Protein AF-Q39YI5-F1 (afdb_monomer_lite)

Foldseek 3Di:
DQQALVNLLVVLVVLLVVLLVLLVCCLVCVPPQDPVNVVVSVVSNVVSVVVVVCSVVSNVVRDPPDPVSVVSVVVSVVVSVVSVVSSVVSVVSSVVVVVVVVVVVVVVVVVVVVVVVVVVVVCCVVVVDPPPPPPDDD

Radius of gyration: 29.99 Å; chains: 1; bounding box: 73×23×101 Å

pLDDT: mean 87.08, std 14.81, range [41.06, 97.75]

Secondary structure (DSSP, 8-state):
-PPPHHHHHHHHHHHHHHHHHHHHHHHHHTTT--HHHHHHHHHHHHHHHHHHHTHHHHHHHH----HHHHHHHHHHHHHHHHHHHHHHHHHHHHHHHHHHHHHHHHHHHHHHHHHHHHHHHHHHHHHS----------

Structure (mmCIF, N/CA/C/O backbone):
data_AF-Q39YI5-F1
#
_entry.id   AF-Q39YI5-F1
#
loop_
_atom_site.group_PDB
_atom_site.id
_atom_site.type_symbol
_atom_site.label_atom_id
_atom_site.label_alt_id
_atom_site.label_comp_id
_atom_site.label_asym_id
_atom_site.label_entity_id
_atom_site.label_seq_id
_atom_site.pdbx_PDB_ins_code
_atom_site.Cartn_x
_atom_site.Cartn_y
_atom_site.Cartn_z
_atom_site.occupancy
_atom_site.B_iso_or_equiv
_atom_site.auth_seq_id
_atom_site.auth_comp_id
_atom_site.auth_asym_id
_atom_site.auth_atom_id
_atom_site.pdbx_PDB_model_num
ATOM 1 N N . MET A 1 1 ? -1.028 -4.034 -29.895 1.00 53.41 1 MET A N 1
ATOM 2 C CA . MET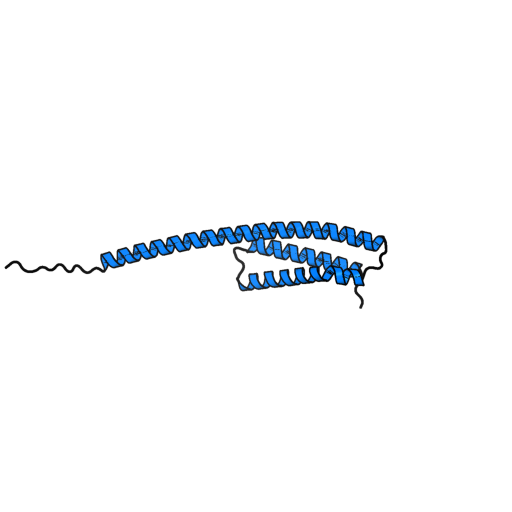 A 1 1 ? 0.268 -3.325 -29.872 1.00 53.41 1 MET A CA 1
ATOM 3 C C . MET A 1 1 ? 1.126 -4.012 -28.826 1.00 53.41 1 MET A C 1
ATOM 5 O O . MET A 1 1 ? 0.597 -4.259 -27.750 1.00 53.41 1 MET A O 1
ATOM 9 N N . SER A 1 2 ? 2.361 -4.411 -29.146 1.00 74.75 2 SER A N 1
ATOM 10 C CA . SER A 1 2 ? 3.282 -4.952 -28.136 1.00 74.75 2 SER A CA 1
ATOM 11 C C . SER A 1 2 ? 3.795 -3.805 -27.271 1.00 74.75 2 SER A C 1
ATOM 13 O O . SER A 1 2 ? 4.135 -2.748 -27.797 1.00 74.75 2 SER A O 1
ATOM 15 N N . MET A 1 3 ? 3.823 -4.013 -25.962 1.00 83.19 3 MET A N 1
ATOM 16 C CA . MET A 1 3 ? 4.358 -3.061 -24.993 1.00 83.19 3 MET A CA 1
ATOM 17 C C . MET A 1 3 ? 5.883 -3.014 -25.125 1.00 83.19 3 MET A C 1
ATOM 19 O O . MET A 1 3 ? 6.508 -4.066 -25.251 1.00 83.19 3 MET A O 1
ATOM 23 N N . THR A 1 4 ? 6.484 -1.823 -25.161 1.00 91.25 4 THR A N 1
ATOM 24 C CA . THR A 1 4 ? 7.950 -1.704 -25.174 1.00 91.25 4 THR A CA 1
ATOM 25 C C . THR A 1 4 ? 8.507 -1.728 -23.751 1.00 91.25 4 THR A C 1
ATOM 27 O O . THR A 1 4 ? 7.783 -1.465 -22.789 1.00 91.25 4 THR A O 1
ATOM 30 N N . LEU A 1 5 ? 9.811 -1.989 -23.598 1.00 91.81 5 LEU A N 1
ATOM 31 C CA . LEU A 1 5 ? 10.486 -1.872 -22.300 1.00 91.81 5 LEU A CA 1
ATOM 32 C C . LEU A 1 5 ? 10.308 -0.472 -21.692 1.00 91.81 5 LEU A C 1
ATOM 34 O O . LEU A 1 5 ? 10.056 -0.352 -20.499 1.00 91.81 5 LEU A O 1
ATOM 38 N N . GLY A 1 6 ? 10.400 0.578 -22.514 1.00 91.94 6 GLY A N 1
ATOM 39 C CA . GLY A 1 6 ? 10.183 1.955 -22.067 1.00 91.94 6 GLY A CA 1
ATOM 40 C C . GLY A 1 6 ? 8.776 2.159 -21.507 1.00 91.94 6 GLY A C 1
ATOM 41 O O . GLY A 1 6 ? 8.631 2.675 -20.401 1.00 91.94 6 GLY A O 1
ATOM 42 N N . ASP A 1 7 ? 7.753 1.679 -22.219 1.00 93.12 7 ASP A N 1
ATOM 43 C CA . ASP A 1 7 ? 6.359 1.760 -21.761 1.00 93.12 7 ASP A CA 1
ATOM 44 C C . ASP A 1 7 ? 6.148 0.989 -20.451 1.00 93.12 7 ASP A C 1
ATOM 46 O O . ASP A 1 7 ? 5.445 1.458 -19.557 1.00 93.12 7 ASP A O 1
ATOM 50 N N . LEU A 1 8 ? 6.787 -0.178 -20.315 1.00 94.00 8 LEU A N 1
ATOM 51 C CA . LEU A 1 8 ? 6.712 -1.002 -19.111 1.00 94.00 8 LEU A CA 1
ATOM 52 C C . LEU A 1 8 ? 7.342 -0.340 -17.892 1.00 94.00 8 LEU A C 1
ATOM 54 O O . LEU A 1 8 ? 6.758 -0.399 -16.811 1.00 94.00 8 LEU A O 1
ATOM 58 N N . LEU A 1 9 ? 8.495 0.306 -18.052 1.00 94.69 9 LEU A N 1
ATOM 59 C CA . LEU A 1 9 ? 9.147 1.015 -16.954 1.00 94.69 9 LEU A CA 1
ATOM 60 C C . LEU A 1 9 ? 8.346 2.252 -16.533 1.00 94.69 9 LEU A C 1
ATOM 62 O O . LEU A 1 9 ? 8.158 2.468 -15.340 1.00 94.69 9 LEU A O 1
ATOM 66 N N . VAL A 1 10 ? 7.795 3.007 -17.489 1.00 94.38 10 VAL A N 1
ATOM 67 C CA . VAL A 1 10 ? 6.924 4.157 -17.191 1.00 94.38 10 VAL A CA 1
ATOM 68 C C . VAL A 1 10 ? 5.660 3.722 -16.446 1.00 94.38 10 VAL A C 1
ATOM 70 O O . VAL A 1 10 ? 5.270 4.360 -15.466 1.00 94.38 10 VAL A O 1
ATOM 73 N N . ASP A 1 11 ? 5.022 2.626 -16.867 1.00 94.56 11 ASP A N 1
ATOM 74 C CA . ASP A 1 11 ? 3.853 2.104 -16.154 1.00 94.56 11 ASP A CA 1
ATOM 75 C C . ASP A 1 11 ? 4.240 1.639 -14.742 1.00 94.56 11 ASP A C 1
ATOM 77 O O . ASP A 1 11 ? 3.557 1.965 -13.776 1.00 94.56 11 ASP A O 1
ATOM 81 N N . ALA A 1 12 ? 5.392 0.987 -14.575 1.00 94.19 12 ALA A N 1
ATOM 82 C CA . ALA A 1 12 ? 5.883 0.555 -13.267 1.00 94.19 12 ALA A CA 1
ATOM 83 C C . ALA A 1 12 ? 6.185 1.720 -12.307 1.00 94.19 12 ALA A C 1
ATOM 85 O O . ALA A 1 12 ? 5.880 1.643 -11.111 1.00 94.19 12 ALA A O 1
ATOM 86 N N . GLU A 1 13 ? 6.755 2.816 -12.810 1.00 94.69 13 GLU A N 1
ATOM 87 C CA . GLU A 1 13 ? 6.971 4.048 -12.041 1.00 94.69 13 GLU A CA 1
ATOM 88 C C . GLU A 1 13 ? 5.636 4.670 -11.614 1.00 94.69 13 GLU A C 1
ATOM 90 O O . GLU A 1 13 ? 5.469 5.091 -10.462 1.00 94.69 13 GLU A O 1
ATOM 95 N N . ARG A 1 14 ? 4.646 4.660 -12.514 1.00 95.56 14 ARG A N 1
ATOM 96 C CA . ARG A 1 14 ? 3.289 5.121 -12.215 1.00 95.56 14 ARG A CA 1
ATOM 97 C C . ARG A 1 14 ? 2.631 4.260 -11.140 1.00 95.56 14 ARG A C 1
ATOM 99 O O . ARG A 1 14 ? 2.087 4.816 -10.190 1.00 95.56 14 ARG A O 1
ATOM 106 N N . GLN A 1 15 ? 2.705 2.934 -11.255 1.00 95.69 15 GLN A N 1
ATOM 107 C CA . GLN A 1 15 ? 2.171 2.010 -10.251 1.00 95.69 15 GLN A CA 1
ATOM 108 C C . GLN A 1 15 ? 2.850 2.207 -8.888 1.00 95.69 15 GLN A C 1
ATOM 110 O O . GLN A 1 15 ? 2.174 2.245 -7.863 1.00 95.69 15 GLN A O 1
ATOM 115 N N . SER A 1 16 ? 4.171 2.423 -8.869 1.00 94.75 16 SER A N 1
ATOM 116 C CA . SER A 1 16 ? 4.922 2.687 -7.631 1.00 94.75 16 SER A CA 1
ATOM 117 C C . SER A 1 16 ? 4.447 3.981 -6.964 1.00 94.75 16 SER A C 1
ATOM 119 O O . SER A 1 16 ? 4.205 4.015 -5.759 1.00 94.75 16 SER A O 1
ATOM 121 N N . SER A 1 17 ? 4.251 5.032 -7.765 1.00 94.81 17 SER A N 1
ATOM 122 C CA . SER A 1 17 ? 3.760 6.331 -7.293 1.00 94.81 17 SER A CA 1
ATOM 123 C C . SER A 1 17 ? 2.328 6.250 -6.763 1.00 94.81 17 SER A C 1
ATOM 125 O O . SER A 1 17 ? 2.026 6.830 -5.724 1.00 94.81 17 SER A O 1
ATOM 127 N N . LEU A 1 18 ? 1.450 5.513 -7.449 1.00 95.94 18 LEU A N 1
ATOM 128 C CA . LEU A 1 18 ? 0.073 5.288 -7.004 1.00 95.94 18 LEU A CA 1
ATOM 129 C C . LEU A 1 18 ? 0.034 4.527 -5.678 1.00 95.94 18 LEU A C 1
ATOM 131 O O . LEU A 1 18 ? -0.686 4.929 -4.770 1.00 95.94 18 LEU A O 1
ATOM 135 N N . LEU A 1 19 ? 0.840 3.472 -5.529 1.00 96.38 19 LEU A N 1
ATOM 136 C CA . LEU A 1 19 ? 0.886 2.709 -4.283 1.00 96.38 19 LEU A CA 1
ATOM 137 C C . LEU A 1 19 ? 1.360 3.569 -3.105 1.00 96.38 19 LEU A C 1
ATOM 139 O O . LEU A 1 19 ? 0.786 3.485 -2.019 1.00 96.38 19 LEU A O 1
ATOM 143 N N . LEU A 1 20 ? 2.363 4.424 -3.329 1.00 96.56 20 LEU A N 1
ATOM 144 C CA . LEU A 1 20 ? 2.821 5.387 -2.329 1.00 96.56 20 LEU A CA 1
ATOM 145 C C . LEU A 1 20 ? 1.717 6.385 -1.955 1.00 96.56 20 LEU A C 1
ATOM 147 O O . LEU A 1 20 ? 1.482 6.606 -0.771 1.00 96.56 20 LEU A O 1
ATOM 151 N N . GLN A 1 21 ? 0.997 6.934 -2.935 1.00 96.19 21 GLN A N 1
ATOM 152 C CA . GLN A 1 21 ? -0.119 7.851 -2.682 1.00 96.19 21 GLN A CA 1
ATOM 153 C C . GLN A 1 21 ? -1.243 7.191 -1.877 1.00 96.19 21 GLN A C 1
ATOM 155 O O . GLN A 1 21 ? -1.753 7.797 -0.936 1.00 96.19 21 GLN A O 1
ATOM 160 N N . GLU A 1 22 ? -1.615 5.948 -2.196 1.00 95.81 22 GLU A N 1
ATOM 161 C CA . GLU A 1 22 ? -2.627 5.217 -1.424 1.00 95.81 22 GLU A CA 1
ATOM 162 C C . GLU A 1 22 ? -2.138 4.922 0.006 1.00 95.81 22 GLU A C 1
ATOM 164 O O . GLU A 1 22 ? -2.938 4.950 0.943 1.00 95.81 22 GLU A O 1
ATOM 169 N N . ALA A 1 23 ? -0.835 4.687 0.208 1.00 96.38 23 ALA A N 1
ATOM 170 C CA . ALA A 1 23 ? -0.252 4.534 1.542 1.00 96.38 23 ALA A CA 1
ATOM 171 C C . ALA A 1 23 ? -0.286 5.831 2.354 1.00 96.38 23 ALA A C 1
ATOM 173 O O . ALA A 1 23 ? -0.734 5.836 3.501 1.00 96.38 23 ALA A O 1
ATOM 174 N N . GLU A 1 24 ? 0.117 6.947 1.752 1.00 96.56 24 GLU A N 1
ATOM 175 C CA . GLU A 1 24 ? 0.051 8.263 2.388 1.00 96.56 24 GLU A CA 1
ATOM 176 C C . GLU A 1 24 ? -1.387 8.688 2.693 1.00 96.56 24 GLU A C 1
ATOM 178 O O . GLU A 1 24 ? -1.647 9.269 3.750 1.00 96.56 24 GLU A O 1
ATOM 183 N N . LYS A 1 25 ? -2.327 8.394 1.785 1.00 94.81 25 LYS A N 1
ATOM 184 C CA . LYS A 1 25 ? -3.754 8.648 1.991 1.00 94.81 25 LYS A CA 1
ATOM 185 C C . LYS A 1 25 ? -4.272 7.850 3.181 1.00 94.81 25 LYS A C 1
ATOM 187 O O . LYS A 1 25 ? -4.884 8.428 4.073 1.00 94.81 25 LYS A O 1
ATOM 192 N N . LEU A 1 26 ? -3.975 6.552 3.232 1.00 95.31 26 LEU A N 1
ATOM 193 C CA . LEU A 1 26 ? -4.401 5.700 4.338 1.00 95.31 26 LEU A CA 1
ATOM 194 C C . LEU A 1 26 ? -3.868 6.201 5.682 1.00 95.31 26 LEU A C 1
ATOM 196 O O . LEU A 1 26 ? -4.631 6.275 6.639 1.00 95.31 26 LEU A O 1
ATOM 200 N N . LEU A 1 27 ? -2.587 6.575 5.753 1.00 96.06 27 LEU A N 1
ATOM 201 C CA . LEU A 1 27 ? -1.997 7.106 6.981 1.00 96.06 27 LEU A CA 1
ATOM 202 C C . LEU A 1 27 ? -2.681 8.406 7.431 1.00 96.06 27 LEU A C 1
ATOM 204 O O . LEU A 1 27 ? -2.934 8.590 8.619 1.00 96.06 27 LEU A O 1
ATOM 208 N N . ARG A 1 28 ? -2.961 9.311 6.487 1.00 95.56 28 ARG A N 1
ATOM 209 C CA . ARG A 1 28 ? -3.567 10.623 6.755 1.00 95.56 28 ARG A CA 1
ATOM 210 C C . ARG A 1 28 ? -5.018 10.513 7.206 1.00 95.56 28 ARG A C 1
ATOM 212 O O . ARG A 1 28 ? -5.417 11.203 8.141 1.00 95.56 28 ARG A O 1
ATOM 219 N N . ASP A 1 29 ? -5.782 9.658 6.538 1.00 94.88 29 ASP A N 1
ATOM 220 C CA . ASP A 1 29 ? -7.235 9.614 6.669 1.00 94.88 29 ASP A CA 1
ATOM 221 C C . ASP A 1 29 ? -7.702 8.496 7.609 1.00 94.88 29 ASP A C 1
ATOM 223 O O . ASP A 1 29 ? -8.901 8.354 7.827 1.00 94.88 29 ASP A O 1
ATOM 227 N N . LEU A 1 30 ? -6.785 7.731 8.219 1.00 91.94 30 LEU A N 1
ATOM 228 C CA . LEU A 1 30 ? -7.085 6.598 9.109 1.00 91.94 30 LEU A CA 1
ATOM 229 C C . LEU A 1 30 ? -8.151 6.916 10.176 1.00 91.94 30 LEU A C 1
ATOM 231 O O . LEU A 1 30 ? -8.897 6.038 10.609 1.00 91.94 30 LEU A O 1
ATOM 235 N N . ASP A 1 31 ? -8.216 8.169 10.625 1.00 88.44 31 ASP A N 1
ATOM 236 C CA . ASP A 1 31 ? -9.145 8.622 11.660 1.00 88.44 31 ASP A CA 1
ATOM 237 C C . ASP A 1 31 ? -10.569 8.889 11.186 1.00 88.44 31 ASP A C 1
ATOM 239 O O . ASP A 1 31 ? -11.493 8.817 11.999 1.00 88.44 31 ASP A O 1
ATOM 243 N N . ILE A 1 32 ? -10.743 9.153 9.896 1.00 92.56 32 ILE A N 1
ATOM 244 C CA . ILE A 1 32 ? -11.999 9.623 9.305 1.00 92.56 32 ILE A CA 1
ATOM 245 C C . ILE A 1 32 ? -12.482 8.757 8.141 1.00 92.56 32 ILE A C 1
ATOM 247 O O . ILE A 1 32 ? -13.593 8.966 7.658 1.00 92.56 32 ILE A O 1
ATOM 251 N N . ILE A 1 33 ? -11.660 7.811 7.683 1.00 92.81 33 ILE A N 1
ATOM 252 C CA . ILE A 1 33 ? -11.987 6.922 6.576 1.00 92.81 33 ILE A CA 1
ATOM 253 C C . ILE A 1 33 ? -13.158 6.017 6.962 1.00 92.81 33 ILE A C 1
ATOM 255 O O . ILE A 1 33 ? -13.174 5.412 8.036 1.00 92.81 33 ILE A O 1
ATOM 259 N N . ALA A 1 34 ? -14.154 5.946 6.085 1.00 93.94 34 ALA A N 1
ATOM 260 C CA . ALA A 1 34 ? -15.279 5.039 6.252 1.00 93.94 34 ALA A CA 1
ATOM 261 C C . ALA A 1 34 ? -14.864 3.593 5.930 1.00 93.94 34 ALA A C 1
ATOM 263 O O . ALA A 1 34 ? -13.931 3.361 5.159 1.00 93.94 34 ALA A O 1
ATOM 264 N N . ASP A 1 35 ? -15.566 2.611 6.500 1.00 91.06 35 ASP A N 1
ATOM 265 C CA . ASP A 1 35 ? -15.230 1.188 6.342 1.00 91.06 35 ASP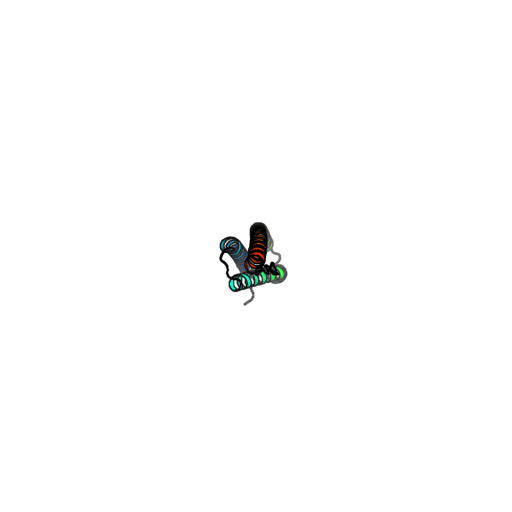 A CA 1
ATOM 266 C C . ASP A 1 35 ? -15.223 0.738 4.870 1.00 91.06 35 ASP A C 1
ATOM 268 O O . ASP A 1 35 ? -14.365 -0.041 4.445 1.00 91.06 35 ASP A O 1
ATOM 272 N N . ASP A 1 36 ? -16.165 1.242 4.072 1.00 93.81 36 ASP A N 1
ATOM 273 C CA . ASP A 1 36 ? -16.266 0.959 2.642 1.00 93.81 36 ASP A CA 1
ATOM 274 C C . ASP A 1 36 ? -15.128 1.609 1.846 1.00 93.81 36 ASP A C 1
ATOM 276 O O . ASP A 1 36 ? -14.544 0.969 0.967 1.00 93.81 36 ASP A O 1
ATOM 280 N N . GLU A 1 37 ? -14.761 2.847 2.179 1.00 93.81 37 GLU A N 1
ATOM 281 C CA . GLU A 1 37 ? -13.622 3.532 1.567 1.00 93.81 37 GLU A CA 1
ATOM 282 C C . GLU A 1 37 ? -12.295 2.841 1.915 1.00 93.81 37 GLU A C 1
ATOM 284 O O . GLU A 1 37 ? -11.445 2.663 1.038 1.00 93.81 37 GLU A O 1
ATOM 289 N N . LEU A 1 38 ? -12.134 2.383 3.160 1.00 93.19 38 LEU A N 1
ATOM 290 C CA . LEU A 1 38 ? -10.970 1.618 3.602 1.00 93.19 38 LEU A CA 1
ATOM 291 C C . LEU A 1 38 ? -10.848 0.304 2.825 1.00 93.19 38 LEU A C 1
ATOM 293 O O . LEU A 1 38 ? -9.769 -0.014 2.322 1.00 93.19 38 LEU A O 1
ATOM 297 N N . ALA A 1 39 ? -11.945 -0.442 2.680 1.00 94.06 39 ALA A N 1
ATOM 298 C CA . ALA A 1 39 ? -11.956 -1.683 1.911 1.00 94.06 39 ALA A CA 1
ATOM 299 C C . ALA A 1 39 ? -11.568 -1.448 0.441 1.00 94.06 39 ALA A C 1
ATOM 301 O O . ALA A 1 39 ? -10.757 -2.193 -0.110 1.00 94.06 39 ALA A O 1
ATOM 302 N N . GLN A 1 40 ? -12.092 -0.387 -0.181 1.00 95.00 40 GLN A N 1
ATOM 303 C CA . GLN A 1 40 ? -11.735 -0.016 -1.553 1.00 95.00 40 GLN A CA 1
ATOM 304 C C . GLN A 1 40 ? -10.263 0.384 -1.683 1.00 95.00 40 GLN A C 1
ATOM 306 O O . GLN A 1 40 ? -9.607 -0.003 -2.649 1.00 95.00 40 GLN A O 1
ATOM 311 N N . LEU A 1 41 ? -9.736 1.149 -0.724 1.00 94.19 41 LEU A N 1
ATOM 312 C CA . LEU A 1 41 ? -8.329 1.542 -0.694 1.00 94.19 41 LEU A CA 1
ATOM 313 C C . LEU A 1 41 ? -7.430 0.305 -0.613 1.00 94.19 41 LEU A C 1
ATOM 315 O O . LEU A 1 41 ? -6.514 0.156 -1.419 1.00 94.19 41 LEU A O 1
ATOM 319 N N . LEU A 1 42 ? -7.712 -0.616 0.310 1.00 93.75 42 LEU A N 1
ATOM 320 C CA . LEU A 1 42 ? -6.939 -1.851 0.457 1.00 93.75 42 LEU A CA 1
ATOM 321 C C . LEU A 1 42 ? -7.022 -2.737 -0.793 1.00 93.75 42 LEU A C 1
ATOM 323 O O . LEU A 1 42 ? -6.005 -3.293 -1.204 1.00 93.75 42 LEU A O 1
ATOM 327 N N . ALA A 1 43 ? -8.193 -2.822 -1.432 1.00 95.31 43 ALA A N 1
ATOM 328 C CA . ALA A 1 43 ? -8.364 -3.559 -2.682 1.00 95.31 43 ALA A CA 1
ATOM 329 C C . ALA A 1 43 ? -7.502 -2.978 -3.816 1.00 95.31 43 ALA A C 1
ATOM 331 O O . ALA A 1 43 ? -6.728 -3.715 -4.423 1.00 95.31 43 ALA A O 1
ATOM 332 N N . ARG A 1 44 ? -7.544 -1.655 -4.041 1.00 95.25 44 ARG A N 1
ATOM 333 C CA . ARG A 1 44 ? -6.690 -0.989 -5.045 1.00 95.25 44 ARG A CA 1
ATOM 334 C C . ARG A 1 44 ? -5.207 -1.227 -4.777 1.00 95.25 44 ARG A C 1
ATOM 336 O O . ARG A 1 44 ? -4.438 -1.489 -5.696 1.00 95.25 44 ARG A O 1
ATOM 343 N N . ARG A 1 45 ? -4.790 -1.158 -3.511 1.00 95.25 45 ARG A N 1
ATOM 344 C CA . ARG A 1 45 ? -3.400 -1.434 -3.129 1.00 95.25 45 ARG A CA 1
ATOM 345 C C . ARG A 1 45 ? -2.997 -2.873 -3.438 1.00 95.25 45 ARG A C 1
ATOM 347 O O . ARG A 1 45 ? -1.898 -3.083 -3.947 1.00 95.25 45 ARG A O 1
ATOM 354 N N . GLN A 1 46 ? -3.873 -3.842 -3.173 1.00 95.06 46 GLN A N 1
ATOM 355 C CA . GLN A 1 46 ? -3.620 -5.245 -3.496 1.00 95.06 46 GLN A CA 1
ATOM 356 C C . GLN A 1 46 ? -3.481 -5.463 -5.008 1.00 95.06 46 GLN A C 1
ATOM 358 O O . GLN A 1 46 ? -2.540 -6.125 -5.432 1.00 95.06 46 GLN A O 1
ATOM 363 N N . GLU A 1 47 ? -4.337 -4.841 -5.824 1.00 95.69 47 GLU A N 1
ATOM 364 C CA . GLU A 1 47 ? -4.246 -4.916 -7.291 1.00 95.69 47 GLU A CA 1
ATOM 365 C C . GLU A 1 47 ? -2.885 -4.425 -7.812 1.00 95.69 47 GLU A C 1
ATOM 367 O O . GLU A 1 47 ? -2.293 -5.039 -8.703 1.00 95.69 47 GLU A O 1
ATOM 372 N N . ILE A 1 48 ? -2.350 -3.346 -7.232 1.00 94.75 48 ILE A N 1
ATOM 373 C CA . ILE A 1 48 ? -1.030 -2.816 -7.602 1.00 94.75 48 ILE A CA 1
ATOM 374 C C . ILE A 1 48 ? 0.094 -3.773 -7.171 1.00 94.75 48 ILE A C 1
ATOM 376 O O . ILE A 1 48 ? 1.050 -3.995 -7.917 1.00 94.75 48 ILE A O 1
ATOM 380 N N . VAL A 1 49 ? -0.007 -4.375 -5.983 1.00 92.88 49 VAL A N 1
ATOM 381 C CA . VAL A 1 49 ? 0.965 -5.379 -5.515 1.00 92.88 49 VAL A CA 1
ATOM 382 C C . VAL A 1 49 ? 0.966 -6.605 -6.428 1.00 92.88 49 VAL A C 1
ATOM 384 O O . VAL A 1 49 ? 2.034 -7.059 -6.844 1.00 92.88 49 VAL A O 1
ATOM 387 N N . ASP A 1 50 ? -0.209 -7.104 -6.803 1.00 94.12 50 ASP A N 1
ATOM 388 C CA . ASP A 1 50 ? -0.351 -8.238 -7.719 1.00 94.12 50 ASP A CA 1
ATOM 389 C C . ASP A 1 50 ? 0.192 -7.893 -9.114 1.00 94.12 50 ASP A C 1
ATOM 391 O O . ASP A 1 50 ? 0.815 -8.724 -9.787 1.00 94.12 50 ASP A O 1
ATOM 395 N N . TRP A 1 51 ? 0.038 -6.639 -9.547 1.00 94.44 51 TRP A N 1
ATOM 396 C CA . TRP A 1 51 ? 0.683 -6.146 -10.759 1.00 94.44 51 TRP A CA 1
ATOM 397 C C . TRP A 1 51 ? 2.213 -6.260 -10.649 1.00 94.44 51 TRP A C 1
ATOM 399 O O . TRP A 1 51 ? 2.845 -6.802 -11.562 1.00 94.44 51 TRP A O 1
ATOM 409 N N . PHE A 1 52 ? 2.817 -5.843 -9.531 1.00 92.25 52 PHE A N 1
ATOM 410 C CA . PHE A 1 52 ? 4.267 -5.957 -9.327 1.00 92.25 52 PHE A CA 1
ATOM 411 C C . PHE A 1 52 ? 4.764 -7.401 -9.254 1.00 92.25 52 PHE A C 1
ATOM 413 O O . PHE A 1 52 ? 5.839 -7.691 -9.772 1.00 92.25 52 PHE A O 1
ATOM 420 N N . GLN A 1 53 ? 3.986 -8.329 -8.697 1.00 90.75 53 GLN A N 1
ATOM 421 C CA . GLN A 1 53 ? 4.347 -9.754 -8.704 1.00 90.75 53 GLN A CA 1
ATOM 422 C C . GLN A 1 53 ? 4.475 -10.313 -10.128 1.00 90.75 53 GLN A C 1
ATOM 424 O O . GLN A 1 53 ? 5.322 -11.160 -10.398 1.00 90.75 53 GLN A O 1
ATOM 429 N N . ASN A 1 54 ? 3.676 -9.791 -11.060 1.00 90.62 54 ASN A N 1
ATOM 430 C CA . ASN A 1 54 ? 3.722 -10.153 -12.476 1.00 90.62 54 ASN A CA 1
ATOM 431 C C . ASN A 1 54 ? 4.676 -9.266 -13.301 1.00 90.62 54 ASN A C 1
ATOM 433 O O . ASN A 1 54 ? 4.679 -9.344 -14.532 1.00 90.62 54 ASN A O 1
ATOM 437 N N . PHE A 1 55 ? 5.440 -8.372 -12.668 1.00 91.25 55 PHE A N 1
ATOM 438 C CA . PHE A 1 55 ? 6.309 -7.429 -13.373 1.00 91.25 55 PHE A CA 1
ATOM 439 C C . PHE A 1 55 ? 7.513 -8.121 -14.012 1.00 91.25 55 PHE A C 1
ATOM 441 O O . PHE A 1 55 ? 7.778 -7.889 -15.186 1.00 91.25 55 PHE A O 1
ATOM 448 N N . ASP A 1 56 ? 8.202 -9.010 -13.290 1.00 88.19 56 ASP A N 1
ATOM 449 C CA . ASP A 1 56 ? 9.402 -9.682 -13.811 1.00 88.19 56 ASP A CA 1
ATOM 450 C C . ASP A 1 56 ? 9.096 -10.570 -15.030 1.00 88.19 56 ASP A C 1
ATOM 452 O O . ASP A 1 56 ? 9.909 -10.661 -15.948 1.00 88.19 56 ASP A O 1
ATOM 456 N N . VAL A 1 57 ? 7.900 -11.170 -15.080 1.00 89.75 57 VAL A N 1
ATOM 457 C CA . VAL A 1 57 ? 7.425 -11.931 -16.248 1.00 89.75 57 VAL A CA 1
ATOM 458 C C . VAL A 1 57 ? 7.286 -11.010 -17.461 1.00 89.75 57 VAL A C 1
ATOM 460 O O . VAL A 1 57 ? 7.844 -11.281 -18.518 1.00 89.75 57 VAL A O 1
ATOM 463 N N . ARG A 1 58 ? 6.610 -9.869 -17.292 1.00 90.56 58 ARG A N 1
ATOM 464 C CA . ARG A 1 58 ? 6.427 -8.874 -18.362 1.00 90.56 58 ARG A CA 1
ATOM 465 C C . ARG A 1 58 ? 7.740 -8.230 -18.794 1.00 90.56 58 ARG A C 1
ATOM 467 O O . ARG A 1 58 ? 7.921 -7.902 -19.964 1.00 90.56 58 ARG A O 1
ATOM 474 N N . LEU A 1 59 ? 8.657 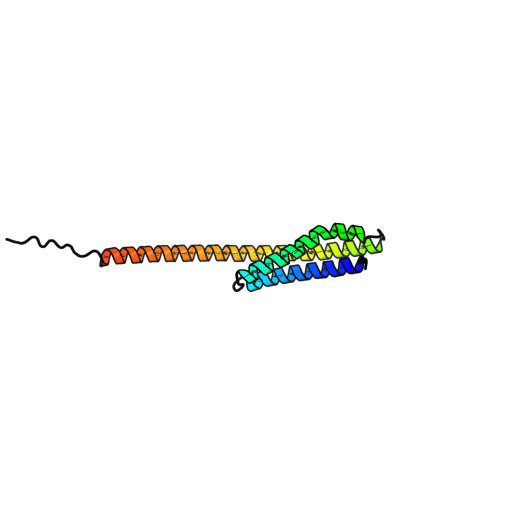-8.061 -17.847 1.00 91.00 59 LEU A N 1
ATOM 475 C CA . LEU A 1 59 ? 9.988 -7.538 -18.095 1.00 91.00 59 LEU A CA 1
ATOM 476 C C . LEU A 1 59 ? 10.798 -8.488 -18.976 1.00 91.00 59 LEU A C 1
ATOM 478 O O . LEU A 1 59 ? 11.464 -8.025 -19.898 1.00 91.00 59 LEU A O 1
ATOM 482 N N . TYR A 1 60 ? 10.709 -9.797 -18.727 1.00 88.00 60 TYR A N 1
ATOM 483 C CA . TYR A 1 60 ? 11.361 -10.812 -19.551 1.00 88.00 60 TYR A CA 1
ATOM 484 C C . TYR A 1 60 ? 10.898 -10.744 -21.012 1.00 88.00 60 TYR A C 1
ATOM 486 O O . TYR A 1 60 ? 11.733 -10.758 -21.912 1.00 88.00 60 TYR A O 1
ATOM 494 N N . ASP A 1 61 ? 9.594 -10.571 -21.243 1.00 87.62 61 ASP A N 1
ATOM 495 C CA . ASP A 1 61 ? 9.014 -10.485 -22.591 1.00 87.62 61 ASP A CA 1
ATOM 496 C C . ASP A 1 61 ? 9.457 -9.234 -23.375 1.00 87.62 61 ASP A C 1
ATOM 498 O O . ASP A 1 61 ? 9.430 -9.229 -24.607 1.00 87.62 61 ASP A O 1
ATOM 502 N N . CYS A 1 62 ? 9.863 -8.167 -22.677 1.00 87.56 62 CYS A N 1
ATOM 503 C CA . CYS A 1 62 ? 10.247 -6.883 -23.279 1.00 87.56 62 CYS A CA 1
ATOM 504 C C . CYS A 1 62 ? 11.767 -6.657 -23.350 1.00 87.56 62 CYS A C 1
ATOM 506 O O . CYS A 1 62 ? 12.215 -5.676 -23.945 1.00 87.56 62 CYS A O 1
ATOM 508 N N . MET A 1 63 ? 12.563 -7.514 -22.708 1.00 87.31 63 MET A N 1
ATOM 509 C CA . MET A 1 63 ? 14.011 -7.360 -22.589 1.00 87.31 63 MET A CA 1
ATOM 510 C C . MET A 1 63 ? 14.735 -7.909 -23.820 1.00 87.31 63 MET A C 1
ATOM 512 O O . MET A 1 63 ? 14.666 -9.097 -24.118 1.00 87.31 63 MET A O 1
ATOM 516 N N . ASP A 1 64 ? 15.519 -7.060 -24.486 1.00 86.69 64 ASP A N 1
ATOM 517 C CA . ASP A 1 64 ? 16.384 -7.456 -25.609 1.00 86.69 64 ASP A CA 1
ATOM 518 C C . ASP A 1 64 ? 17.814 -7.840 -25.177 1.00 86.69 64 ASP A C 1
ATOM 520 O O . ASP A 1 64 ? 18.641 -8.240 -25.996 1.00 86.69 64 ASP A O 1
ATOM 524 N N . GLY A 1 65 ? 18.115 -7.725 -23.879 1.00 83.69 65 GLY A N 1
ATOM 525 C CA . GLY A 1 65 ? 19.420 -8.037 -23.301 1.00 83.69 65 GLY A CA 1
ATOM 526 C C . GLY A 1 65 ? 20.509 -6.998 -23.580 1.00 83.69 65 GLY A C 1
ATOM 527 O O . GLY A 1 65 ? 21.645 -7.210 -23.150 1.00 83.69 65 GLY A O 1
ATOM 528 N N . SER A 1 66 ? 20.195 -5.883 -24.245 1.00 91.88 66 SER A N 1
ATOM 529 C CA . SER A 1 66 ? 21.164 -4.825 -24.532 1.00 91.88 66 SER A CA 1
ATOM 530 C C . SER A 1 66 ? 21.707 -4.173 -23.245 1.00 91.88 66 SER A C 1
ATOM 532 O O . SER A 1 66 ? 20.995 -4.101 -22.237 1.00 91.88 66 SER A O 1
ATOM 534 N N . PRO A 1 67 ? 22.962 -3.674 -23.240 1.00 92.31 67 PRO A N 1
ATOM 535 C CA . PRO A 1 67 ? 23.524 -2.979 -22.078 1.00 92.31 67 PRO A CA 1
ATOM 536 C C . PRO A 1 67 ? 22.677 -1.783 -21.623 1.00 92.31 67 PRO A C 1
ATOM 538 O O . PRO A 1 67 ? 22.518 -1.567 -20.423 1.00 92.31 67 PRO A O 1
ATOM 541 N N . ASP A 1 68 ? 22.089 -1.049 -22.570 1.00 91.56 68 ASP A N 1
ATOM 542 C CA . ASP A 1 68 ? 21.236 0.107 -22.285 1.00 91.56 68 ASP A CA 1
ATOM 543 C C . ASP A 1 68 ? 19.920 -0.314 -21.617 1.00 91.56 68 ASP A C 1
ATOM 545 O O . ASP A 1 68 ? 19.521 0.282 -20.613 1.00 91.56 68 ASP A O 1
ATOM 549 N N . ALA A 1 69 ? 19.278 -1.384 -22.106 1.00 91.00 69 ALA A N 1
ATOM 550 C CA . ALA A 1 69 ? 18.093 -1.960 -21.470 1.00 91.00 69 ALA A CA 1
ATOM 551 C C . ALA A 1 69 ? 18.397 -2.439 -20.043 1.00 91.00 69 ALA A C 1
ATOM 553 O O . ALA A 1 69 ? 17.662 -2.123 -19.106 1.00 91.00 69 ALA A O 1
ATOM 554 N N . GLN A 1 70 ? 19.518 -3.141 -19.849 1.00 93.06 70 GLN A N 1
ATOM 555 C CA . GLN A 1 70 ? 19.949 -3.595 -18.525 1.00 93.06 70 GLN A CA 1
ATOM 556 C C . GLN A 1 70 ? 20.207 -2.420 -17.571 1.00 93.06 70 GLN A C 1
ATOM 558 O O . GLN A 1 70 ? 19.791 -2.468 -16.411 1.00 93.06 70 GLN A O 1
ATOM 563 N N . ALA A 1 71 ? 20.849 -1.350 -18.048 1.00 93.88 71 ALA A N 1
ATOM 564 C CA . ALA A 1 71 ? 21.103 -0.149 -17.258 1.00 93.88 71 ALA A CA 1
ATOM 565 C C . ALA A 1 71 ? 19.802 0.572 -16.864 1.00 93.88 71 ALA A C 1
ATOM 567 O O . ALA A 1 71 ? 19.655 0.991 -15.712 1.00 93.88 71 ALA A O 1
ATOM 568 N N . ALA A 1 72 ? 18.837 0.677 -17.784 1.00 92.44 72 ALA A N 1
ATOM 569 C CA . ALA A 1 72 ? 17.527 1.266 -17.512 1.00 92.44 72 ALA A CA 1
ATOM 570 C C . ALA A 1 72 ? 16.760 0.479 -16.436 1.00 92.44 72 ALA A C 1
ATOM 572 O O . ALA A 1 72 ? 16.271 1.063 -15.468 1.00 92.44 72 ALA A O 1
ATOM 573 N N . VAL A 1 73 ? 16.730 -0.852 -16.549 1.00 93.69 73 VAL A N 1
ATOM 574 C CA . VAL A 1 73 ? 16.101 -1.740 -15.558 1.00 93.69 73 VAL A CA 1
ATOM 575 C C . VAL A 1 73 ? 16.795 -1.651 -14.201 1.00 93.69 73 VAL A C 1
ATOM 577 O O . VAL A 1 73 ? 16.126 -1.594 -13.170 1.00 93.69 73 VAL A O 1
ATOM 580 N N . ALA A 1 74 ? 18.130 -1.616 -14.175 1.00 93.62 74 ALA A N 1
ATOM 581 C CA . ALA A 1 74 ? 18.886 -1.479 -12.935 1.00 93.62 74 ALA A CA 1
ATOM 582 C C . ALA A 1 74 ? 18.561 -0.158 -12.221 1.00 93.62 74 ALA A C 1
ATOM 584 O O . ALA A 1 74 ? 18.299 -0.157 -11.018 1.00 93.62 74 ALA A O 1
ATOM 585 N N . LYS A 1 75 ? 18.507 0.954 -12.967 1.00 94.06 75 LYS A N 1
ATOM 586 C CA . LYS A 1 75 ? 18.111 2.263 -12.433 1.00 94.06 75 LYS A CA 1
ATOM 587 C C . LYS A 1 75 ? 16.685 2.238 -11.879 1.00 94.06 75 LYS A C 1
ATOM 589 O O . LYS A 1 75 ? 16.463 2.713 -10.767 1.00 94.06 75 LYS A O 1
ATOM 594 N N . PHE A 1 76 ? 15.744 1.654 -12.620 1.00 93.50 76 PHE A N 1
ATOM 595 C CA . PHE A 1 76 ? 14.366 1.497 -12.163 1.00 93.50 76 PHE A CA 1
ATOM 596 C C . PHE A 1 76 ? 14.289 0.699 -10.855 1.00 93.50 76 PHE A C 1
ATOM 598 O O . PHE A 1 76 ? 13.655 1.147 -9.908 1.00 93.50 76 PHE A O 1
ATOM 605 N N . ARG A 1 77 ? 14.989 -0.438 -10.752 1.00 93.19 77 ARG A N 1
ATOM 606 C CA . ARG A 1 77 ? 14.977 -1.281 -9.543 1.00 93.19 77 ARG A CA 1
ATOM 607 C C . ARG A 1 77 ? 15.510 -0.565 -8.300 1.00 93.19 77 ARG A C 1
ATOM 609 O O . ARG A 1 77 ? 15.017 -0.823 -7.206 1.00 93.19 77 ARG A O 1
ATOM 616 N N . ILE A 1 78 ? 16.484 0.336 -8.452 1.00 94.44 78 ILE A N 1
ATOM 617 C CA . ILE A 1 78 ? 16.964 1.179 -7.344 1.00 94.44 78 ILE A CA 1
ATOM 618 C C . ILE A 1 78 ? 15.838 2.101 -6.862 1.00 94.44 78 ILE A C 1
ATOM 620 O O . ILE A 1 78 ? 15.499 2.081 -5.682 1.00 94.44 78 ILE A O 1
ATOM 624 N N . CYS A 1 79 ? 15.204 2.837 -7.778 1.00 91.81 79 CYS A N 1
ATOM 625 C CA . CYS A 1 79 ? 14.104 3.745 -7.445 1.00 91.81 79 CYS A CA 1
ATOM 626 C C . CYS A 1 79 ? 12.885 3.002 -6.868 1.00 91.81 79 CYS A C 1
ATOM 628 O O . CYS A 1 79 ? 12.283 3.435 -5.883 1.00 91.81 79 CYS A O 1
ATOM 630 N N . GLN A 1 80 ? 12.549 1.843 -7.438 1.00 92.00 80 GLN A N 1
ATOM 631 C CA . GLN A 1 80 ? 11.486 0.976 -6.941 1.00 92.00 80 GLN A CA 1
ATOM 632 C C . GLN A 1 80 ? 11.772 0.544 -5.503 1.00 92.00 80 GLN A C 1
ATOM 634 O O . GLN A 1 80 ? 10.885 0.623 -4.659 1.00 92.00 80 GLN A O 1
ATOM 639 N N . LYS A 1 81 ? 13.007 0.125 -5.204 1.00 93.56 81 LYS A N 1
ATOM 640 C CA . LYS A 1 81 ? 13.402 -0.273 -3.852 1.00 93.56 81 LYS A CA 1
ATOM 641 C C . LYS A 1 81 ? 13.223 0.872 -2.853 1.00 93.56 81 LYS A C 1
ATOM 643 O O . LYS A 1 81 ? 12.581 0.663 -1.831 1.00 93.56 81 LYS A O 1
ATOM 648 N N . GLU A 1 82 ? 13.732 2.062 -3.165 1.00 94.94 82 GLU A N 1
ATOM 649 C CA . GLU A 1 82 ? 13.581 3.251 -2.309 1.00 94.94 82 GLU A CA 1
ATOM 650 C C . GLU A 1 82 ? 12.100 3.580 -2.058 1.00 94.94 82 GLU A C 1
ATOM 652 O O . GLU A 1 82 ? 11.686 3.849 -0.930 1.00 94.94 82 GLU A O 1
ATOM 657 N N . THR A 1 83 ? 11.274 3.484 -3.103 1.00 94.19 83 THR A N 1
ATOM 658 C CA . THR A 1 83 ? 9.829 3.722 -3.007 1.00 94.19 83 THR A CA 1
ATOM 659 C C . THR A 1 83 ? 9.137 2.672 -2.132 1.00 94.19 83 THR A C 1
ATOM 661 O O . THR A 1 83 ? 8.318 3.020 -1.283 1.00 94.19 83 THR A O 1
ATOM 664 N N . MET A 1 84 ? 9.476 1.389 -2.293 1.00 93.62 84 MET A N 1
ATOM 665 C CA . MET A 1 84 ? 8.900 0.303 -1.491 1.00 93.62 84 MET A CA 1
ATOM 666 C C . MET A 1 84 ? 9.315 0.385 -0.021 1.00 93.62 84 MET A C 1
ATOM 668 O O . MET A 1 84 ? 8.485 0.162 0.856 1.00 93.62 84 MET A O 1
ATOM 672 N N . GLU A 1 85 ? 10.566 0.746 0.267 1.00 96.31 85 GLU A N 1
ATOM 673 C CA . GLU A 1 85 ? 11.025 0.986 1.640 1.00 96.31 85 GLU A CA 1
ATOM 674 C C . GLU A 1 85 ? 10.207 2.099 2.306 1.00 96.31 85 GLU A C 1
ATOM 676 O O . GLU A 1 85 ? 9.751 1.937 3.441 1.00 96.31 85 GLU A O 1
ATOM 681 N N . ARG A 1 86 ? 9.925 3.183 1.574 1.00 96.50 86 ARG A N 1
ATOM 682 C CA . ARG A 1 86 ? 9.076 4.269 2.071 1.00 96.50 86 ARG A CA 1
ATOM 683 C C . ARG A 1 86 ? 7.630 3.831 2.318 1.00 96.50 86 ARG A C 1
ATOM 685 O O . ARG A 1 86 ? 7.048 4.210 3.332 1.00 96.50 86 ARG A O 1
ATOM 692 N N . ILE A 1 87 ? 7.056 3.028 1.423 1.00 96.25 87 ILE A N 1
ATOM 693 C CA . ILE A 1 87 ? 5.705 2.467 1.594 1.00 96.25 87 ILE A CA 1
ATOM 694 C C . ILE A 1 87 ? 5.637 1.607 2.860 1.00 96.25 87 ILE A C 1
ATOM 696 O O . ILE A 1 87 ? 4.728 1.781 3.668 1.00 96.25 87 ILE A O 1
ATOM 700 N N . LEU A 1 88 ? 6.621 0.728 3.073 1.00 96.38 88 LEU A N 1
ATOM 701 C CA . LEU A 1 88 ? 6.679 -0.135 4.255 1.00 96.38 88 LEU A CA 1
ATOM 702 C C . LEU A 1 88 ? 6.786 0.666 5.559 1.00 96.38 88 LEU A C 1
ATOM 704 O O . LEU A 1 88 ? 6.161 0.303 6.555 1.00 96.38 88 LEU A O 1
ATOM 708 N N . GLU A 1 89 ? 7.549 1.759 5.559 1.00 97.75 89 GLU A N 1
ATOM 709 C CA . GLU A 1 89 ? 7.637 2.672 6.701 1.00 97.75 89 GLU A CA 1
ATOM 710 C C . GLU A 1 89 ? 6.269 3.298 7.025 1.00 97.75 89 GLU A C 1
ATOM 712 O O . GLU A 1 89 ? 5.816 3.254 8.172 1.00 97.75 89 GLU A O 1
ATOM 717 N N . ILE A 1 90 ? 5.577 3.820 6.009 1.00 97.25 90 ILE A N 1
ATOM 718 C CA . ILE A 1 90 ? 4.245 4.427 6.146 1.00 97.25 90 ILE A CA 1
ATOM 719 C C . ILE A 1 90 ? 3.216 3.401 6.638 1.00 97.25 90 ILE A C 1
ATOM 721 O O . ILE A 1 90 ? 2.412 3.696 7.528 1.00 97.25 90 ILE A O 1
ATOM 725 N N . ASP A 1 91 ? 3.251 2.180 6.111 1.00 95.69 91 ASP A N 1
ATOM 726 C CA . ASP A 1 91 ? 2.348 1.110 6.532 1.00 95.69 91 ASP A CA 1
ATOM 727 C C . ASP A 1 91 ? 2.606 0.690 7.981 1.00 95.69 91 ASP A C 1
ATOM 729 O O . ASP A 1 91 ? 1.661 0.503 8.752 1.00 95.69 91 ASP A O 1
ATOM 733 N N . ALA A 1 92 ? 3.872 0.606 8.399 1.00 96.69 92 ALA A N 1
ATOM 734 C CA . ALA A 1 92 ? 4.221 0.319 9.786 1.00 96.69 92 ALA A CA 1
ATOM 735 C C . ALA A 1 92 ? 3.674 1.394 10.741 1.00 96.69 92 ALA A C 1
ATOM 737 O O . ALA A 1 92 ? 3.103 1.059 11.785 1.00 96.69 92 ALA A O 1
ATOM 738 N N . MET A 1 93 ? 3.785 2.673 10.366 1.00 97.31 93 MET A N 1
ATOM 739 C CA . MET A 1 93 ? 3.195 3.785 11.119 1.00 97.31 93 MET A CA 1
ATOM 740 C C . MET A 1 93 ? 1.668 3.677 11.183 1.00 97.31 93 MET A C 1
ATOM 742 O O . MET A 1 93 ? 1.085 3.800 12.261 1.00 97.31 93 MET A O 1
ATOM 746 N N . THR A 1 94 ? 1.024 3.382 10.054 1.00 95.75 94 THR A N 1
ATOM 747 C CA . THR A 1 94 ? -0.433 3.212 9.955 1.00 95.75 94 THR A CA 1
ATOM 748 C C . THR A 1 94 ? -0.924 2.098 10.881 1.00 95.75 94 THR A C 1
ATOM 750 O O . THR A 1 94 ? -1.860 2.288 11.659 1.00 95.75 94 THR A O 1
ATOM 753 N N . VAL A 1 95 ? -0.258 0.939 10.868 1.00 95.44 95 VAL A N 1
ATOM 754 C CA . VAL A 1 95 ? -0.596 -0.199 11.736 1.00 95.44 95 VAL A CA 1
ATOM 755 C C . VAL A 1 95 ? -0.385 0.142 13.210 1.00 95.44 95 VAL A C 1
ATOM 757 O O . VAL A 1 95 ? -1.204 -0.240 14.050 1.00 95.44 95 VAL A O 1
ATOM 760 N N . ALA A 1 96 ? 0.695 0.850 13.549 1.00 96.00 96 ALA A N 1
ATOM 761 C CA . ALA A 1 96 ? 0.953 1.276 14.920 1.00 96.00 96 ALA A CA 1
ATOM 762 C C . ALA A 1 96 ? -0.149 2.217 15.437 1.00 96.00 96 ALA A C 1
ATOM 764 O O . ALA A 1 96 ? -0.659 2.007 16.541 1.00 96.00 96 ALA A O 1
ATOM 765 N N . LEU A 1 97 ? -0.571 3.190 14.623 1.00 94.62 97 LEU A N 1
ATOM 766 C CA . LEU A 1 97 ? -1.677 4.097 14.944 1.00 94.62 97 LEU A CA 1
ATOM 767 C C . LEU A 1 97 ? -2.998 3.340 15.123 1.00 94.62 97 LEU A C 1
ATOM 769 O O . LEU A 1 97 ? -3.672 3.514 16.141 1.00 94.62 97 LEU A O 1
ATOM 773 N N . ALA A 1 98 ? -3.336 2.440 14.195 1.00 93.56 98 ALA A N 1
ATOM 774 C CA . ALA A 1 98 ? -4.548 1.627 14.279 1.00 93.56 98 ALA A CA 1
ATOM 775 C C . ALA A 1 98 ? -4.583 0.781 15.565 1.00 93.56 98 ALA A C 1
ATOM 777 O O . ALA A 1 98 ? -5.588 0.760 16.277 1.00 93.56 98 ALA A O 1
ATOM 778 N N . LYS A 1 99 ? -3.465 0.132 15.920 1.00 94.50 99 LYS A N 1
ATOM 779 C CA . LYS A 1 99 ? -3.347 -0.648 17.164 1.00 94.50 99 LYS A CA 1
ATOM 780 C C . LYS A 1 99 ? -3.512 0.217 18.411 1.00 94.50 99 LYS A C 1
ATOM 782 O O . LYS A 1 99 ? -4.214 -0.190 19.335 1.00 94.50 99 LYS A O 1
ATOM 787 N N . GLY A 1 100 ? -2.898 1.401 18.435 1.00 93.50 100 GLY A N 1
ATOM 788 C CA . GLY A 1 100 ? -3.051 2.350 19.539 1.00 93.50 100 GLY A CA 1
ATOM 789 C C . GLY A 1 100 ? -4.509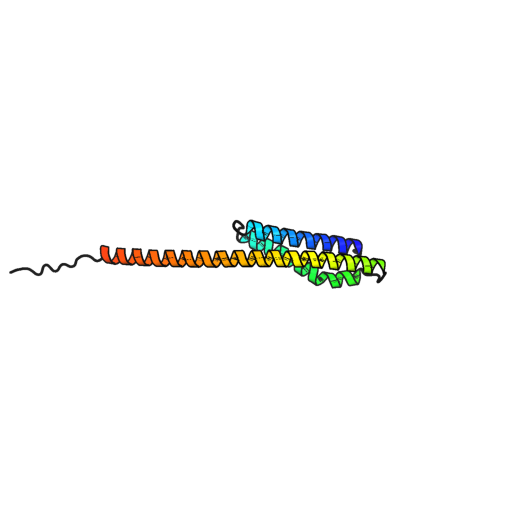 2.769 19.746 1.00 93.50 100 GLY 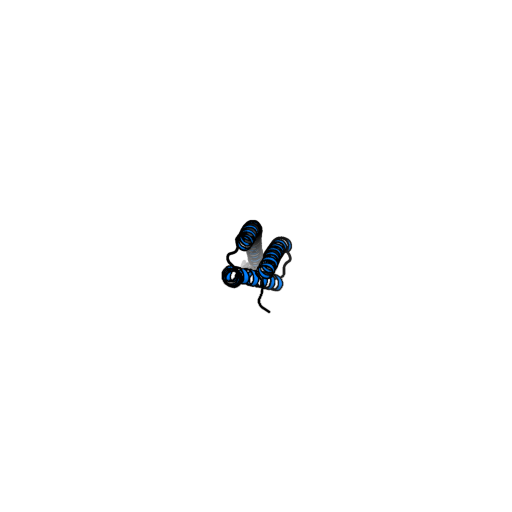A C 1
ATOM 790 O O . GLY A 1 100 ? -4.995 2.793 20.877 1.00 93.50 100 GLY A O 1
ATOM 791 N N . ARG A 1 101 ? -5.244 3.014 18.654 1.00 90.12 101 ARG A N 1
ATOM 792 C CA . ARG A 1 101 ? -6.673 3.360 18.710 1.00 90.12 101 ARG A CA 1
ATOM 793 C C . ARG A 1 101 ? -7.538 2.207 19.198 1.00 90.12 101 ARG A C 1
ATOM 795 O O . ARG A 1 101 ? -8.383 2.418 20.064 1.00 90.12 101 ARG A O 1
ATOM 802 N N . LEU A 1 102 ? -7.304 0.992 18.705 1.00 92.56 102 LEU A N 1
ATOM 803 C CA . LEU A 1 102 ? -8.023 -0.195 19.174 1.00 92.56 102 LEU A CA 1
ATOM 804 C C . LEU A 1 102 ? -7.833 -0.419 20.680 1.00 92.56 102 LEU A C 1
ATOM 806 O O . LEU A 1 102 ? -8.800 -0.731 21.373 1.00 92.56 102 LEU A O 1
ATOM 810 N N . ALA A 1 103 ? -6.620 -0.204 21.199 1.00 93.94 103 ALA A N 1
ATOM 811 C CA . ALA A 1 103 ? -6.359 -0.273 22.635 1.00 93.94 103 ALA A CA 1
ATOM 812 C C . ALA A 1 103 ? -7.158 0.789 23.411 1.00 93.94 103 ALA A C 1
ATOM 814 O O . ALA A 1 103 ? -7.860 0.452 24.361 1.00 93.94 103 ALA A O 1
ATOM 815 N N . SER A 1 104 ? -7.139 2.048 22.956 1.00 92.88 104 SER A N 1
ATOM 816 C CA . SER A 1 104 ? -7.885 3.138 23.601 1.00 92.88 104 SER A CA 1
ATOM 817 C C . SER A 1 104 ? -9.404 2.917 23.596 1.00 92.88 104 SER A C 1
ATOM 819 O O . SER A 1 104 ? -10.065 3.181 24.601 1.00 92.88 104 SER A O 1
ATOM 821 N N . ILE A 1 105 ? -9.964 2.392 22.501 1.00 92.19 105 ILE A N 1
ATOM 822 C CA . ILE A 1 105 ? -11.384 2.014 22.425 1.00 92.19 105 ILE A CA 1
ATOM 823 C C . ILE A 1 105 ? -11.686 0.877 23.408 1.00 92.19 105 ILE A C 1
ATOM 825 O O . ILE A 1 105 ? -12.702 0.920 24.101 1.00 92.19 105 ILE A O 1
ATOM 829 N N . GLY A 1 106 ? -10.800 -0.119 23.509 1.00 92.50 106 GLY A N 1
ATOM 830 C CA . GLY A 1 106 ? -10.918 -1.205 24.483 1.00 92.50 106 GLY A CA 1
ATOM 831 C C . GLY A 1 106 ? -10.973 -0.699 25.928 1.00 92.50 106 GLY A C 1
ATOM 832 O O . GLY A 1 106 ? -11.853 -1.108 26.690 1.00 92.50 106 GLY A O 1
ATOM 833 N N . ASP A 1 107 ? -10.100 0.244 26.281 1.00 94.50 107 ASP A N 1
ATOM 834 C CA . ASP A 1 107 ? -10.076 0.868 27.608 1.00 94.50 107 ASP A CA 1
ATOM 835 C C . ASP A 1 107 ? -11.358 1.669 27.889 1.00 94.50 107 ASP A C 1
ATOM 837 O O . ASP A 1 107 ? -11.942 1.561 28.973 1.00 94.50 107 ASP A O 1
ATOM 841 N N . ALA A 1 108 ? -11.845 2.429 26.902 1.00 92.81 108 ALA A N 1
ATOM 842 C CA . ALA A 1 108 ? -13.093 3.182 27.014 1.00 92.81 108 ALA A CA 1
ATOM 843 C C . ALA A 1 108 ? -14.306 2.256 27.210 1.00 92.81 108 ALA A C 1
ATOM 845 O O . ALA A 1 108 ? -15.137 2.495 28.087 1.00 92.81 108 ALA A O 1
ATOM 846 N N . LEU A 1 109 ? -14.381 1.152 26.461 1.00 92.06 109 LEU A N 1
ATOM 847 C CA . LEU A 1 109 ? -15.433 0.145 26.617 1.00 92.06 109 LEU A CA 1
ATOM 848 C C . LEU A 1 109 ? -15.398 -0.506 28.005 1.00 92.06 109 LEU A C 1
ATOM 850 O O . LEU A 1 109 ? -16.447 -0.694 28.627 1.00 92.06 109 LEU A O 1
ATOM 854 N N . ALA A 1 110 ? -14.207 -0.814 28.523 1.00 91.81 110 ALA A N 1
ATOM 855 C CA . ALA A 1 110 ? -14.051 -1.349 29.872 1.00 91.81 110 ALA A CA 1
ATOM 856 C C . ALA A 1 110 ? -14.517 -0.347 30.945 1.00 91.81 110 ALA A C 1
ATOM 858 O O . ALA A 1 110 ? -15.181 -0.741 31.913 1.00 91.81 110 ALA A O 1
ATOM 859 N N . ALA A 1 111 ? -14.228 0.945 30.762 1.00 91.75 111 ALA A N 1
ATOM 860 C CA . ALA A 1 111 ? -14.712 2.009 31.636 1.00 91.75 111 ALA A CA 1
ATOM 861 C C . ALA A 1 111 ? -16.248 2.113 31.613 1.00 91.75 111 ALA A C 1
ATOM 863 O O . ALA A 1 111 ? -16.868 2.085 32.679 1.00 91.75 111 ALA A O 1
ATOM 864 N N . CYS A 1 112 ? -16.873 2.119 30.430 1.00 91.06 112 CYS A N 1
ATOM 865 C CA . CYS A 1 112 ? -18.333 2.126 30.291 1.00 91.06 112 CYS A CA 1
ATOM 866 C C . CYS A 1 112 ? -18.985 0.887 30.923 1.00 91.06 112 CYS A C 1
ATOM 868 O O . CYS A 1 112 ? -20.004 0.995 31.602 1.00 91.06 112 CYS A O 1
ATOM 870 N N . ALA A 1 113 ? -18.390 -0.300 30.766 1.00 89.50 113 ALA A N 1
ATOM 871 C CA . ALA A 1 113 ? -18.895 -1.519 31.397 1.00 89.50 113 ALA A CA 1
ATOM 872 C C . ALA A 1 113 ? -18.834 -1.447 32.933 1.00 89.50 113 ALA A C 1
ATOM 874 O O . ALA A 1 113 ? -19.729 -1.942 33.624 1.00 89.50 113 ALA A O 1
ATOM 875 N N . LYS A 1 114 ? -17.789 -0.820 33.488 1.00 89.00 114 LYS A N 1
ATOM 876 C CA . LYS A 1 114 ? -17.678 -0.568 34.929 1.00 89.00 114 LYS A CA 1
ATOM 877 C C . LYS A 1 114 ? -18.740 0.425 35.400 1.00 89.00 114 LYS A C 1
ATOM 879 O O . LYS A 1 114 ? -19.376 0.175 36.420 1.00 89.00 114 LYS A O 1
ATOM 884 N N . GLU A 1 115 ? -18.959 1.506 34.658 1.00 88.44 115 GLU A N 1
ATOM 885 C CA . GLU A 1 115 ? -20.000 2.492 34.953 1.00 88.44 115 GLU A CA 1
ATOM 886 C C . GLU A 1 115 ? -21.402 1.867 34.924 1.00 88.44 115 GLU A C 1
ATOM 888 O O . GLU A 1 115 ? -22.163 2.025 35.876 1.00 88.44 115 GLU A O 1
ATOM 893 N N . ALA A 1 116 ? -21.708 1.050 33.913 1.00 85.12 116 ALA A N 1
ATOM 894 C CA . ALA A 1 116 ? -22.973 0.322 33.825 1.00 85.12 116 ALA A CA 1
ATOM 895 C C . ALA A 1 116 ? -23.204 -0.603 35.035 1.00 85.12 116 ALA A C 1
ATOM 897 O O . ALA A 1 116 ? -24.307 -0.652 35.579 1.00 85.12 116 ALA A O 1
ATOM 898 N N . LYS A 1 117 ? -22.158 -1.296 35.513 1.00 84.25 117 LYS A N 1
ATOM 899 C CA . LYS A 1 117 ? -22.229 -2.113 36.740 1.00 84.25 117 LYS A CA 1
ATOM 900 C C . LYS A 1 117 ? -22.505 -1.270 37.983 1.00 84.25 117 LYS A C 1
ATOM 902 O O . LYS A 1 117 ? -23.307 -1.677 38.819 1.00 84.25 117 LYS A O 1
ATOM 907 N N . VAL A 1 118 ? -21.857 -0.111 38.106 1.00 81.56 118 VAL A N 1
ATOM 908 C CA . VAL A 1 118 ? -22.094 0.824 39.216 1.00 81.56 118 VAL A CA 1
ATOM 909 C C . VAL A 1 118 ? -23.544 1.309 39.194 1.00 81.56 118 VAL A C 1
ATOM 911 O O . VAL A 1 118 ? -24.224 1.225 40.213 1.00 81.56 118 VAL A O 1
ATOM 914 N N . LEU A 1 119 ? -24.049 1.735 38.034 1.00 81.31 119 LEU A N 1
ATOM 915 C CA . LEU A 1 119 ? -25.437 2.172 37.871 1.00 81.31 119 LEU A CA 1
ATOM 916 C C . LEU A 1 119 ? -26.443 1.055 38.188 1.00 81.31 119 LEU A C 1
ATOM 918 O O . LEU A 1 119 ? -27.430 1.314 38.872 1.00 81.31 119 LEU A O 1
ATOM 922 N N . SER A 1 120 ? -26.174 -0.186 37.767 1.00 80.06 120 SER A N 1
ATOM 923 C CA . SER A 1 120 ? -27.002 -1.352 38.117 1.00 80.06 120 SER A CA 1
ATOM 924 C C . SER A 1 120 ? -27.044 -1.585 39.628 1.00 80.06 120 SER A C 1
ATOM 926 O O . SER A 1 120 ? -28.122 -1.747 40.191 1.00 80.06 120 SER A O 1
ATOM 928 N N . ALA A 1 121 ? -25.894 -1.531 40.307 1.00 76.38 121 ALA A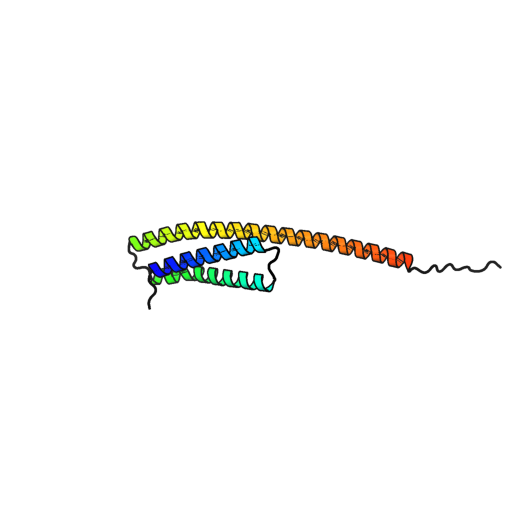 N 1
ATOM 929 C CA . ALA A 1 121 ? -25.818 -1.700 41.759 1.00 76.38 121 ALA A CA 1
ATOM 930 C C . ALA A 1 121 ? -26.562 -0.584 42.520 1.00 76.38 121 ALA A C 1
ATOM 932 O O . ALA A 1 121 ? -27.223 -0.846 43.529 1.00 76.38 121 ALA A O 1
ATOM 933 N N . TYR A 1 122 ? -26.511 0.657 42.023 1.00 68.88 122 TYR A N 1
ATOM 934 C CA . TYR A 1 122 ? -27.343 1.750 42.537 1.00 68.88 122 TYR A CA 1
ATOM 935 C C . TYR A 1 122 ? -28.837 1.499 42.281 1.00 68.88 122 TYR A C 1
ATOM 937 O O . TYR A 1 122 ? -29.655 1.681 43.178 1.00 68.88 122 TYR A O 1
ATOM 945 N N . GLY A 1 123 ? -29.209 1.025 41.091 1.00 69.56 123 GLY A N 1
ATOM 946 C CA . GLY A 1 123 ? -30.588 0.659 40.763 1.00 69.56 123 GLY A CA 1
ATOM 947 C C . GLY A 1 123 ? -31.145 -0.455 41.656 1.00 69.56 123 GLY A C 1
ATOM 948 O O . GLY A 1 123 ? -32.281 -0.362 42.113 1.00 69.56 123 GLY A O 1
ATOM 949 N N . GLU A 1 124 ? -30.339 -1.465 41.981 1.00 66.69 124 GLU A N 1
ATOM 950 C CA . GLU A 1 124 ? -30.704 -2.556 42.895 1.00 66.69 124 GLU A CA 1
ATOM 951 C C . GLU A 1 124 ? -30.841 -2.086 44.351 1.00 66.69 124 GLU A C 1
ATOM 953 O O . GLU A 1 124 ? -31.756 -2.509 45.058 1.00 66.69 124 GLU A O 1
ATOM 958 N N . THR A 1 125 ? -29.982 -1.168 44.802 1.00 60.12 125 THR A N 1
ATOM 959 C CA . THR A 1 125 ? -30.052 -0.614 46.167 1.00 60.12 125 THR A CA 1
ATOM 960 C C . THR A 1 125 ? -31.183 0.399 46.350 1.00 60.12 125 THR A C 1
ATOM 962 O O . THR A 1 125 ? -31.733 0.493 47.446 1.00 60.12 125 THR A O 1
ATOM 965 N N . VAL A 1 126 ? -31.580 1.120 45.297 1.00 59.19 126 VAL A N 1
ATOM 966 C CA . VAL A 1 126 ? -32.689 2.092 45.336 1.00 59.19 126 VAL A CA 1
ATOM 967 C C . VAL A 1 126 ? -34.044 1.437 45.005 1.00 59.19 126 VAL A C 1
ATOM 969 O O . VAL A 1 126 ? -35.063 1.818 45.578 1.00 59.19 126 VAL A O 1
ATOM 972 N N . GLY A 1 127 ? -34.070 0.416 44.138 1.00 50.56 127 GLY A N 1
ATOM 973 C CA . GLY A 1 127 ? -35.256 -0.382 43.780 1.00 50.56 127 GLY A CA 1
ATOM 974 C C . GLY A 1 127 ? -35.555 -1.550 44.732 1.00 50.56 127 GLY A C 1
ATOM 975 O O . GLY A 1 127 ? -36.641 -2.137 44.686 1.00 50.56 127 GLY A O 1
ATOM 976 N N . GLY A 1 128 ? -34.621 -1.863 45.636 1.00 47.62 128 GLY A N 1
ATOM 977 C CA . GLY A 1 128 ? -34.783 -2.778 46.762 1.00 47.62 128 GLY A CA 1
ATOM 978 C C . GLY A 1 128 ? -35.751 -2.218 47.798 1.00 47.62 128 GLY A C 1
ATOM 979 O O . GLY A 1 128 ? -35.361 -1.735 48.858 1.00 47.62 128 GLY A O 1
ATOM 980 N N . THR A 1 129 ? -37.037 -2.266 47.463 1.00 47.31 129 THR A N 1
ATOM 981 C CA . THR A 1 129 ? -38.167 -1.942 48.331 1.00 47.31 129 THR A CA 1
ATOM 982 C C . THR A 1 129 ? -37.904 -2.446 49.750 1.00 47.31 129 THR A C 1
ATOM 984 O O . THR A 1 129 ? -37.820 -3.652 49.993 1.00 47.31 129 THR A O 1
ATOM 987 N N . ARG A 1 130 ? -37.804 -1.501 50.691 1.00 47.44 130 ARG A N 1
ATOM 988 C CA . ARG A 1 130 ? -37.941 -1.704 52.136 1.00 47.44 130 ARG A CA 1
ATOM 989 C C . ARG A 1 130 ? -39.112 -2.653 52.423 1.00 47.44 130 ARG A C 1
ATOM 991 O O . ARG A 1 130 ? -40.244 -2.213 52.601 1.00 47.44 130 ARG A O 1
ATOM 998 N N . ARG A 1 131 ? -38.852 -3.953 52.567 1.00 47.97 131 ARG A N 1
ATOM 999 C CA . ARG A 1 131 ? -39.683 -4.831 53.398 1.00 47.97 131 ARG A CA 1
ATOM 1000 C C . ARG A 1 131 ? -39.281 -4.592 54.851 1.00 47.97 131 ARG A C 1
ATOM 1002 O O . ARG A 1 131 ? -38.659 -5.434 55.487 1.00 47.97 131 ARG A O 1
ATOM 1009 N N . HIS A 1 132 ? -39.630 -3.419 55.377 1.00 43.66 132 HIS A N 1
ATOM 1010 C CA . HIS A 1 132 ? -39.795 -3.293 56.818 1.00 43.66 132 HIS A CA 1
ATOM 1011 C C . HIS A 1 132 ? -41.041 -4.102 57.173 1.00 43.66 132 HIS A C 1
ATOM 1013 O O . HIS A 1 132 ? -42.165 -3.638 56.998 1.00 43.66 132 HIS A O 1
ATOM 1019 N N . ARG A 1 133 ? -40.841 -5.337 57.640 1.00 42.41 133 ARG A N 1
ATOM 1020 C CA . ARG A 1 133 ? -41.823 -5.981 58.509 1.00 42.41 133 ARG A CA 1
ATOM 1021 C C . ARG A 1 133 ? -41.882 -5.132 59.776 1.00 42.41 133 ARG A C 1
ATOM 1023 O O . ARG A 1 133 ? -41.044 -5.263 60.660 1.00 42.41 133 ARG A O 1
ATOM 1030 N N . LEU A 1 134 ? -42.839 -4.213 59.820 1.00 45.94 134 LEU A N 1
ATOM 1031 C CA . LEU A 1 134 ? -43.446 -3.801 61.077 1.00 45.94 134 LEU A CA 1
ATOM 1032 C C . LEU A 1 134 ? -44.344 -4.965 61.500 1.00 45.94 134 LEU A C 1
ATOM 1034 O O . LEU A 1 134 ? -45.558 -4.907 61.329 1.00 45.94 134 LEU A O 1
ATOM 1038 N N . ASP A 1 135 ? -43.727 -6.053 61.972 1.00 41.06 135 ASP A N 1
ATOM 1039 C CA . ASP A 1 135 ? -44.469 -7.003 62.788 1.00 41.06 135 ASP A CA 1
ATOM 1040 C C . ASP A 1 135 ? -44.748 -6.272 64.105 1.00 41.06 135 ASP A C 1
ATOM 1042 O O . ASP A 1 135 ? -43.854 -5.808 64.816 1.00 41.06 135 ASP A O 1
ATOM 1046 N N . SER A 1 136 ? -46.042 -6.053 64.286 1.00 43.25 136 SER A N 1
ATOM 1047 C CA . SER A 1 136 ? -46.738 -5.327 65.329 1.00 43.25 136 SER A CA 1
ATOM 1048 C C . SER A 1 136 ? -46.171 -5.546 66.728 1.00 43.25 136 SER A C 1
ATOM 1050 O O . SER A 1 136 ? -46.085 -6.672 67.213 1.00 43.25 136 SER A O 1
ATOM 1052 N N . VAL A 1 137 ? -45.938 -4.433 67.423 1.00 43.97 137 VAL A N 1
ATOM 1053 C CA . VAL A 1 137 ? -46.240 -4.359 68.853 1.00 43.97 137 VAL A CA 1
ATOM 1054 C C . VAL A 1 137 ? -47.733 -4.648 69.000 1.00 43.97 137 VAL A C 1
ATOM 1056 O O . VAL A 1 137 ? -48.538 -3.868 68.491 1.00 43.97 137 VAL A O 1
ATOM 1059 N N . LEU A 1 138 ? -48.064 -5.789 69.605 1.00 42.00 138 LEU A N 1
ATOM 1060 C CA . LEU A 1 138 ? -49.033 -5.982 70.694 1.00 42.00 138 LEU A CA 1
ATOM 1061 C C . LEU A 1 138 ? -48.988 -7.449 71.142 1.00 42.00 138 LEU A C 1
ATOM 1063 O O . LEU A 1 138 ? -49.196 -8.334 70.284 1.00 42.00 138 LEU A O 1
#

Sequence (138 aa):
MSMTLGDLLVDAERQSSLLLQEAEKLLRDLDIIADDELAQLLARRQEIVDWFQNFDVRLYDCMDGSPDAQAAVAKFRICQKETMERILEIDAMTVALAKGRLASIGDALAACAKEAKVLSAYGETVGGTRRHRLDSVL

Organism: Geobacter metallireducens (strain ATCC 53774 / DSM 7210 / GS-15) (NCBI:txid269799)